Protein AF-A0A7U6QJG0-F1 (afdb_monomer_lite)

Secondary structure (DSSP, 8-state):
--------SHHHHHHHHHHHHHHHHHHHTT-GGG-----HHHHHHHTT--HHHHHHHH-TTS-HHHHHHHHHHHHHHHHHHHHHHHHTT---

pLDDT: mean 80.63, std 14.83, range [39.94, 93.38]

Radius of gyration: 15.17 Å; chains: 1; bounding box: 40×42×31 Å

Structure (mmCIF, N/CA/C/O backbone):
data_AF-A0A7U6QJG0-F1
#
_entry.id   AF-A0A7U6QJG0-F1
#
loop_
_atom_site.group_PDB
_atom_site.id
_atom_site.type_symbol
_atom_site.label_atom_id
_atom_site.label_alt_id
_atom_site.label_comp_id
_atom_site.label_asym_id
_atom_site.label_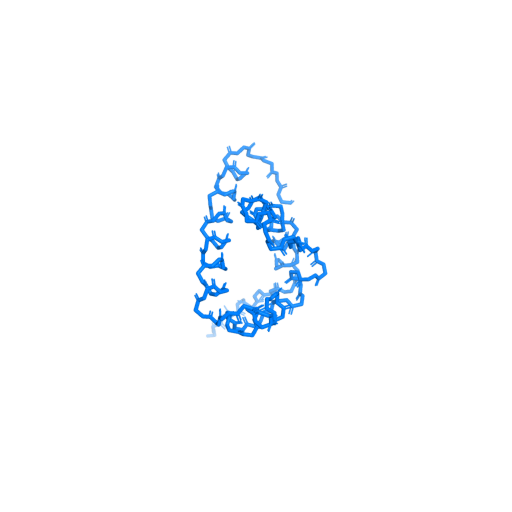entity_id
_atom_site.label_seq_id
_atom_site.pdbx_PDB_ins_code
_atom_site.Cartn_x
_atom_site.Cartn_y
_atom_site.Cartn_z
_atom_site.occupancy
_atom_site.B_iso_or_equiv
_atom_site.auth_seq_id
_atom_site.auth_comp_id
_atom_site.auth_asym_id
_atom_site.auth_atom_id
_atom_site.pdbx_PDB_model_num
ATOM 1 N N . MET A 1 1 ? 22.606 -33.636 13.511 1.00 39.94 1 MET A N 1
ATOM 2 C CA . MET A 1 1 ? 22.698 -32.181 13.767 1.00 39.94 1 MET A CA 1
ATOM 3 C C . MET A 1 1 ? 22.064 -31.453 12.587 1.00 39.94 1 MET A C 1
ATOM 5 O O . MET A 1 1 ? 22.600 -31.554 11.491 1.00 39.94 1 MET A O 1
ATOM 9 N N . LYS A 1 2 ? 20.893 -30.822 12.752 1.00 42.53 2 LYS A N 1
ATOM 10 C CA . LYS A 1 2 ? 20.264 -30.034 11.677 1.00 42.53 2 LYS A CA 1
ATOM 11 C C . LYS A 1 2 ? 20.874 -28.630 11.700 1.00 42.53 2 LYS A C 1
ATOM 13 O O . LYS A 1 2 ? 20.707 -27.922 12.686 1.00 42.53 2 LYS A O 1
ATOM 18 N N . LYS A 1 3 ? 21.604 -28.253 10.646 1.00 47.41 3 LYS A N 1
ATOM 19 C CA . LYS A 1 3 ? 22.014 -26.863 10.404 1.00 47.41 3 LYS A CA 1
ATOM 20 C C . LYS A 1 3 ? 20.770 -26.102 9.946 1.00 47.41 3 LYS A C 1
ATOM 22 O O . LYS A 1 3 ? 20.435 -26.133 8.768 1.00 47.41 3 LYS A O 1
ATOM 27 N N . GLY A 1 4 ? 20.032 -25.526 10.888 1.00 50.66 4 GLY A N 1
ATOM 28 C CA . GLY A 1 4 ? 18.986 -24.563 10.562 1.00 50.66 4 GLY A CA 1
ATOM 29 C C . GLY A 1 4 ? 19.659 -23.240 10.230 1.00 50.66 4 GLY A C 1
ATOM 30 O O . GLY A 1 4 ? 20.217 -22.612 11.123 1.00 50.66 4 GLY A O 1
ATOM 31 N N . ILE A 1 5 ? 19.665 -22.856 8.957 1.00 59.59 5 ILE A N 1
ATOM 32 C CA . ILE A 1 5 ? 19.957 -21.475 8.576 1.00 59.59 5 ILE A CA 1
ATOM 33 C C . ILE A 1 5 ? 18.657 -20.711 8.824 1.00 59.59 5 ILE A C 1
ATOM 35 O O . ILE A 1 5 ? 17.653 -20.988 8.170 1.00 59.59 5 ILE A O 1
ATOM 39 N N . ILE A 1 6 ? 18.657 -19.818 9.810 1.00 58.38 6 ILE A N 1
ATOM 40 C CA . ILE A 1 6 ? 17.599 -18.822 9.984 1.00 58.38 6 ILE A CA 1
ATOM 41 C C . ILE A 1 6 ? 18.066 -17.612 9.180 1.00 58.38 6 ILE A C 1
ATOM 43 O O . ILE A 1 6 ? 19.094 -17.024 9.509 1.00 58.38 6 ILE A O 1
ATOM 47 N N . PHE A 1 7 ? 17.369 -17.310 8.086 1.00 56.12 7 PHE A N 1
ATOM 48 C CA . PHE A 1 7 ? 17.534 -16.034 7.399 1.00 56.12 7 PHE A CA 1
ATOM 49 C C . PHE A 1 7 ? 16.834 -14.969 8.237 1.00 56.12 7 PHE A C 1
ATOM 51 O O . PHE A 1 7 ? 15.677 -15.151 8.618 1.00 56.12 7 PHE A O 1
ATOM 58 N N . ASP A 1 8 ? 17.559 -13.900 8.550 1.00 57.00 8 ASP A N 1
ATOM 59 C CA . ASP A 1 8 ? 16.954 -12.691 9.087 1.00 57.00 8 ASP A CA 1
ATOM 60 C C . ASP A 1 8 ? 16.055 -12.082 8.004 1.00 57.00 8 ASP A C 1
ATOM 62 O O . ASP A 1 8 ? 16.469 -11.936 6.852 1.00 57.00 8 ASP A O 1
ATOM 66 N N . LEU A 1 9 ? 14.797 -11.831 8.357 1.00 55.72 9 LEU A N 1
ATOM 67 C CA . LEU A 1 9 ? 13.753 -11.407 7.428 1.00 55.72 9 LEU A CA 1
ATOM 68 C C . LEU A 1 9 ? 13.697 -9.876 7.321 1.00 55.72 9 LEU A C 1
ATOM 70 O O . LEU A 1 9 ? 13.206 -9.352 6.321 1.00 55.72 9 LEU A O 1
ATOM 74 N N . ASP A 1 10 ? 14.229 -9.165 8.319 1.00 58.91 10 ASP A N 1
ATOM 75 C CA . ASP A 1 10 ? 14.026 -7.725 8.484 1.00 58.91 10 ASP A CA 1
ATOM 76 C C . ASP A 1 10 ? 14.768 -6.906 7.412 1.00 58.91 10 ASP A C 1
ATOM 78 O O . ASP A 1 10 ? 14.228 -5.923 6.905 1.00 58.91 10 ASP A O 1
ATOM 82 N N . GLY A 1 11 ? 15.957 -7.351 6.984 1.00 53.28 11 GLY A N 1
ATOM 83 C CA . GLY A 1 11 ? 16.721 -6.709 5.904 1.00 53.28 11 GLY A CA 1
ATOM 84 C C . GLY A 1 11 ? 16.134 -6.933 4.504 1.00 53.28 11 GLY A C 1
ATOM 85 O O . GLY A 1 11 ? 16.105 -6.015 3.695 1.00 53.28 11 GLY A O 1
ATOM 86 N N . THR A 1 12 ? 15.604 -8.127 4.220 1.00 59.50 12 THR A N 1
ATOM 87 C CA . THR A 1 12 ? 15.059 -8.480 2.892 1.00 59.50 12 THR A CA 1
ATOM 88 C C . THR A 1 12 ? 13.631 -7.967 2.684 1.00 59.50 12 THR A C 1
ATOM 90 O O . THR A 1 12 ? 13.251 -7.602 1.573 1.00 59.50 12 THR A O 1
ATOM 93 N N . LEU A 1 13 ? 12.825 -7.896 3.748 1.00 57.03 13 LEU A N 1
ATOM 94 C CA . LEU A 1 13 ? 11.483 -7.309 3.687 1.00 57.03 13 LEU A CA 1
ATOM 95 C C . LEU A 1 13 ? 11.513 -5.790 3.483 1.00 57.03 13 LEU A C 1
ATOM 97 O O . LEU A 1 13 ? 10.614 -5.226 2.851 1.00 57.03 13 LEU A O 1
ATOM 101 N N . TRP A 1 14 ? 12.540 -5.125 4.012 1.00 61.28 14 TRP A N 1
ATOM 102 C CA . TRP A 1 14 ? 12.701 -3.683 3.872 1.00 61.28 14 TRP A CA 1
ATOM 103 C C . TRP A 1 14 ? 12.985 -3.270 2.424 1.00 61.28 14 TRP A C 1
ATOM 105 O O . TRP A 1 14 ? 12.351 -2.336 1.928 1.00 61.28 14 TRP A O 1
ATOM 115 N N . ASP A 1 15 ? 13.844 -4.013 1.722 1.00 64.94 15 ASP A N 1
ATOM 116 C CA . ASP A 1 15 ? 14.119 -3.787 0.298 1.00 64.94 15 ASP A CA 1
ATOM 117 C C . ASP A 1 15 ? 12.881 -4.084 -0.560 1.00 64.94 15 ASP A C 1
ATOM 119 O O . ASP A 1 15 ? 12.498 -3.267 -1.402 1.00 64.94 15 ASP A O 1
ATOM 123 N N . ALA A 1 16 ? 12.159 -5.172 -0.264 1.00 68.25 16 ALA A N 1
ATOM 124 C CA . ALA A 1 16 ? 10.904 -5.495 -0.944 1.00 68.25 16 ALA A CA 1
ATOM 125 C C . ALA A 1 16 ? 9.854 -4.379 -0.784 1.00 68.25 16 ALA A C 1
ATOM 127 O O . ALA A 1 16 ? 9.187 -4.008 -1.749 1.00 68.25 16 ALA A O 1
ATOM 128 N N . SER A 1 17 ? 9.751 -3.773 0.404 1.00 76.62 17 SER A N 1
ATOM 129 C CA . SER A 1 17 ? 8.795 -2.688 0.676 1.00 76.62 17 SER A CA 1
ATOM 130 C C . SER A 1 17 ? 8.967 -1.497 -0.275 1.00 76.62 17 SER A C 1
ATOM 132 O O . SER A 1 17 ? 7.975 -0.891 -0.685 1.00 76.62 17 SER A O 1
ATOM 134 N N . SER A 1 18 ? 10.204 -1.184 -0.675 1.00 79.81 18 SER A N 1
ATOM 135 C CA . SER A 1 18 ? 10.497 -0.084 -1.604 1.00 79.81 18 SER A CA 1
ATOM 136 C C . SER A 1 18 ? 9.928 -0.315 -3.010 1.00 79.81 18 SER A C 1
ATOM 138 O O . SER A 1 18 ? 9.455 0.629 -3.646 1.00 79.81 18 SER A O 1
ATOM 140 N N . GLN A 1 19 ? 9.878 -1.572 -3.459 1.00 80.75 19 GLN A N 1
ATOM 141 C CA . GLN A 1 19 ? 9.356 -1.957 -4.772 1.00 80.75 19 GLN A CA 1
ATOM 142 C C . GLN A 1 19 ? 7.837 -2.163 -4.780 1.00 80.75 19 GLN A C 1
ATOM 144 O O . GLN A 1 19 ? 7.187 -2.021 -5.817 1.00 80.75 19 GLN A O 1
ATOM 149 N N . VAL A 1 20 ? 7.243 -2.460 -3.622 1.00 86.19 20 VAL A N 1
ATOM 150 C CA . VAL A 1 20 ? 5.798 -2.695 -3.487 1.00 86.19 20 VAL A CA 1
ATOM 151 C C . VAL A 1 20 ? 5.003 -1.383 -3.493 1.00 86.19 20 VAL A C 1
ATOM 153 O O . VAL A 1 20 ? 3.936 -1.308 -4.109 1.00 86.19 20 VAL A O 1
ATOM 156 N N . VAL A 1 21 ? 5.529 -0.321 -2.872 1.00 91.00 21 VAL A N 1
ATOM 157 C CA . VAL A 1 21 ? 4.898 1.015 -2.820 1.00 91.00 21 VAL A CA 1
ATOM 158 C C . VAL A 1 21 ? 4.463 1.542 -4.198 1.00 91.00 21 VAL A C 1
ATOM 160 O O . VAL A 1 21 ? 3.286 1.891 -4.341 1.00 91.00 21 VAL A O 1
ATOM 163 N N . PRO A 1 22 ? 5.328 1.604 -5.233 1.00 90.44 22 PRO A N 1
ATOM 164 C CA . PRO A 1 22 ? 4.916 2.096 -6.548 1.00 90.44 22 PRO A CA 1
ATOM 165 C C . PRO A 1 22 ? 3.852 1.205 -7.203 1.00 90.44 22 PRO A C 1
ATOM 167 O O . PRO A 1 22 ? 2.945 1.725 -7.853 1.00 90.44 22 PRO A O 1
ATOM 170 N N . ALA A 1 23 ? 3.903 -0.114 -6.995 1.00 91.00 23 ALA A N 1
ATOM 171 C CA . ALA A 1 23 ? 2.911 -1.037 -7.540 1.00 91.00 23 ALA A CA 1
ATOM 172 C C . ALA A 1 23 ? 1.517 -0.814 -6.936 1.00 91.00 23 ALA A C 1
ATOM 174 O O . ALA A 1 23 ? 0.517 -0.766 -7.655 1.00 91.00 23 ALA A O 1
ATOM 175 N N . TRP A 1 24 ? 1.447 -0.638 -5.618 1.00 93.19 24 TRP A N 1
ATOM 176 C CA . TRP A 1 24 ? 0.195 -0.364 -4.917 1.00 93.19 24 TRP A CA 1
ATOM 177 C C . TRP A 1 24 ? -0.344 1.023 -5.266 1.00 93.19 24 TRP A C 1
ATOM 179 O O . TRP A 1 24 ? -1.527 1.153 -5.568 1.00 93.19 24 TRP A O 1
ATOM 189 N N . ASN A 1 25 ? 0.512 2.048 -5.323 1.00 93.38 25 ASN A N 1
ATOM 190 C CA . ASN A 1 25 ? 0.099 3.393 -5.733 1.00 93.38 25 ASN A CA 1
ATOM 191 C C . ASN A 1 25 ? -0.426 3.433 -7.175 1.00 93.38 25 ASN A C 1
ATOM 193 O O . ASN A 1 25 ? -1.373 4.167 -7.455 1.00 93.38 25 ASN A O 1
ATOM 197 N N . LEU A 1 26 ? 0.111 2.608 -8.080 1.00 91.69 26 LEU A N 1
ATOM 198 C CA . LEU A 1 26 ? -0.430 2.461 -9.432 1.00 91.69 26 LEU A CA 1
ATOM 199 C C . LEU A 1 26 ? -1.865 1.917 -9.415 1.00 91.69 26 LEU A C 1
ATOM 201 O O . LEU A 1 26 ? -2.714 2.423 -10.147 1.00 91.69 26 LEU A O 1
ATOM 205 N N . VAL A 1 27 ? -2.153 0.918 -8.577 1.00 92.44 27 VAL A N 1
ATOM 206 C CA . VAL A 1 27 ? -3.518 0.399 -8.406 1.00 92.44 27 VAL A CA 1
ATOM 207 C C . VAL A 1 27 ? -4.425 1.453 -7.773 1.00 92.44 27 VAL A C 1
ATOM 209 O O . VAL A 1 27 ? -5.476 1.755 -8.330 1.00 92.44 27 VAL A O 1
ATOM 212 N N . LEU A 1 28 ? -4.001 2.076 -6.671 1.00 93.00 28 LEU A N 1
ATOM 213 C CA . LEU A 1 28 ? -4.778 3.104 -5.970 1.00 93.00 28 LEU A CA 1
ATOM 214 C C . LEU A 1 28 ? -5.087 4.318 -6.856 1.00 93.00 28 LEU A C 1
ATOM 216 O O . LEU A 1 28 ? -6.162 4.894 -6.742 1.00 93.00 28 LEU A O 1
ATOM 220 N N . SER A 1 29 ? -4.202 4.669 -7.794 1.00 92.06 29 SER A N 1
ATOM 221 C CA . SER A 1 29 ? -4.442 5.757 -8.752 1.00 92.06 29 SER A CA 1
ATOM 222 C C . SER A 1 29 ? -5.647 5.530 -9.675 1.00 92.06 29 SER A C 1
ATOM 224 O O . SER A 1 29 ? -6.166 6.493 -10.240 1.00 92.06 29 SER A O 1
ATOM 226 N N . ARG A 1 30 ? -6.107 4.279 -9.824 1.00 91.88 30 ARG A N 1
ATOM 227 C CA . ARG A 1 30 ? -7.328 3.926 -10.571 1.00 91.88 30 ARG A CA 1
ATOM 228 C C . ARG A 1 30 ? -8.600 4.205 -9.774 1.00 91.88 30 ARG A C 1
ATOM 230 O O . ARG A 1 30 ? -9.652 4.376 -10.377 1.00 91.88 30 ARG A O 1
ATOM 237 N N . HIS A 1 31 ? -8.471 4.284 -8.453 1.00 89.06 31 HIS A N 1
ATOM 238 C CA . HIS A 1 31 ? -9.528 4.570 -7.487 1.00 89.06 31 HIS A CA 1
ATOM 239 C C . HIS A 1 31 ? -9.383 6.018 -6.990 1.00 89.06 31 HIS A C 1
ATOM 241 O O . HIS A 1 31 ? -9.138 6.281 -5.809 1.00 89.06 31 HIS A O 1
ATOM 247 N N . GLN A 1 32 ? -9.446 6.985 -7.916 1.00 85.44 32 GLN A N 1
ATOM 248 C CA . GLN A 1 32 ? -9.207 8.410 -7.626 1.00 85.44 32 GLN A CA 1
ATOM 249 C C . GLN A 1 32 ? -10.168 8.978 -6.574 1.00 85.44 32 GLN A C 1
ATOM 251 O O . GLN A 1 32 ? -9.807 9.896 -5.838 1.00 85.44 32 GLN A O 1
ATOM 256 N N . GLU A 1 33 ? -11.368 8.416 -6.467 1.00 87.88 33 GLU A N 1
ATOM 257 C CA . GLU A 1 33 ? -12.377 8.748 -5.468 1.00 87.88 33 GLU A CA 1
ATOM 258 C C . GLU A 1 33 ? -11.903 8.510 -4.030 1.00 87.88 33 GLU A C 1
ATOM 260 O O . GLU A 1 33 ? -12.340 9.214 -3.121 1.00 87.88 33 GLU A O 1
ATOM 265 N N . LEU A 1 34 ? -10.972 7.573 -3.823 1.00 87.25 34 LEU A N 1
ATOM 266 C CA . LEU A 1 34 ? -10.399 7.280 -2.510 1.00 87.25 34 LEU A CA 1
ATOM 267 C C . LEU A 1 34 ? -9.342 8.306 -2.095 1.00 87.25 34 LEU A C 1
ATOM 269 O O . LEU A 1 34 ? -9.016 8.389 -0.912 1.00 87.25 34 LEU A O 1
ATOM 273 N N . GLN A 1 35 ? -8.778 9.045 -3.062 1.00 87.56 35 GLN A N 1
ATOM 274 C CA . GLN A 1 35 ? -7.686 10.011 -2.874 1.00 87.56 35 GLN A CA 1
ATOM 275 C C . GLN A 1 35 ? -6.553 9.459 -1.989 1.00 87.56 35 GLN A C 1
ATOM 277 O O . GLN A 1 35 ? -5.948 10.178 -1.192 1.00 87.56 35 GLN A O 1
ATOM 282 N N . LYS A 1 36 ? -6.277 8.153 -2.109 1.00 90.38 36 LYS A N 1
ATOM 283 C CA . LYS A 1 36 ? -5.339 7.431 -1.251 1.00 90.38 36 LYS A CA 1
ATOM 284 C C . LYS A 1 36 ? -4.052 7.129 -2.003 1.00 90.38 36 LYS A C 1
ATOM 286 O O . LYS A 1 36 ? -4.069 6.599 -3.107 1.00 90.38 36 LYS A O 1
ATOM 291 N N . GLN A 1 37 ? -2.935 7.427 -1.358 1.00 92.44 37 GLN A N 1
ATOM 292 C CA . GLN A 1 37 ? -1.609 6.945 -1.721 1.00 92.44 37 GLN A CA 1
ATOM 293 C C . GLN A 1 37 ? -0.932 6.447 -0.448 1.00 92.44 37 GLN A C 1
ATOM 295 O O . GLN A 1 37 ? -1.287 6.877 0.655 1.00 92.44 37 GLN A O 1
ATOM 300 N N . ILE A 1 38 ? 0.008 5.527 -0.605 1.00 93.00 38 ILE A N 1
ATOM 301 C CA . ILE A 1 38 ? 0.818 5.003 0.486 1.00 93.00 38 ILE A CA 1
ATOM 302 C C . ILE A 1 38 ? 2.265 5.448 0.324 1.00 93.00 38 ILE A C 1
ATOM 304 O O . ILE A 1 38 ? 2.794 5.564 -0.786 1.00 93.00 38 ILE A O 1
ATOM 308 N N . THR A 1 39 ? 2.906 5.692 1.454 1.00 92.56 39 THR A N 1
ATOM 309 C CA . THR A 1 39 ? 4.339 5.939 1.549 1.00 92.56 39 THR A CA 1
ATOM 310 C C . THR A 1 39 ? 5.079 4.651 1.897 1.00 92.56 39 THR A C 1
ATOM 312 O O . THR A 1 39 ? 4.483 3.637 2.267 1.00 92.56 39 THR A O 1
ATOM 315 N N . LEU A 1 40 ? 6.408 4.697 1.820 1.00 89.31 40 LEU A N 1
ATOM 316 C CA . LEU A 1 40 ? 7.250 3.604 2.297 1.00 89.31 40 LEU A CA 1
ATOM 317 C C . LEU A 1 40 ? 7.047 3.330 3.797 1.00 89.31 40 LEU A C 1
ATOM 319 O O . LEU A 1 40 ? 6.979 2.174 4.203 1.00 89.31 40 LEU A O 1
ATOM 323 N N . GLN A 1 41 ? 6.857 4.380 4.600 1.00 88.94 41 GLN A N 1
ATOM 324 C CA . GLN A 1 41 ? 6.579 4.249 6.030 1.00 88.94 41 GLN A CA 1
ATOM 325 C C . GLN A 1 41 ? 5.230 3.563 6.295 1.00 88.94 41 GLN A C 1
ATOM 327 O O . GLN A 1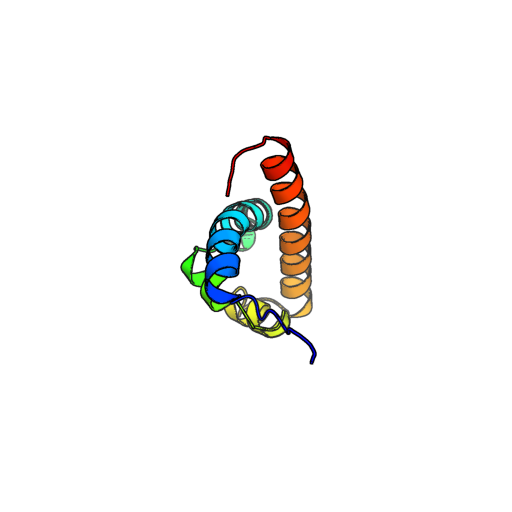 41 ? 5.128 2.737 7.202 1.00 88.94 41 GLN A O 1
ATOM 332 N N . ASP A 1 42 ? 4.210 3.856 5.483 1.00 91.00 42 ASP A N 1
ATOM 333 C CA . ASP A 1 42 ? 2.914 3.176 5.577 1.00 91.00 42 ASP A CA 1
ATOM 334 C C . ASP A 1 42 ? 3.067 1.683 5.273 1.00 91.00 42 ASP A C 1
ATOM 336 O O . ASP A 1 42 ? 2.641 0.852 6.072 1.00 91.00 42 ASP A O 1
ATOM 340 N N . MET A 1 43 ? 3.750 1.337 4.176 1.00 90.12 43 MET A N 1
ATOM 341 C CA . MET A 1 43 ? 4.018 -0.058 3.804 1.00 90.12 43 MET A CA 1
ATOM 342 C C . MET A 1 43 ? 4.748 -0.815 4.921 1.00 90.12 43 MET A C 1
ATOM 344 O O . MET A 1 43 ? 4.367 -1.924 5.285 1.00 90.12 43 MET A O 1
ATOM 348 N N . GLN A 1 44 ? 5.743 -0.184 5.538 1.00 86.81 44 GLN A N 1
ATOM 349 C CA . GLN A 1 44 ? 6.466 -0.758 6.673 1.00 86.81 44 GLN A CA 1
ATOM 350 C C . GLN A 1 44 ? 5.565 -0.965 7.887 1.00 86.81 44 GLN A C 1
ATOM 352 O O . GLN A 1 44 ? 5.665 -1.986 8.561 1.00 86.81 44 GLN A O 1
ATOM 357 N N . SER A 1 45 ? 4.640 -0.037 8.141 1.00 88.44 45 SER A N 1
ATOM 358 C CA . SER A 1 45 ? 3.652 -0.183 9.210 1.00 88.44 45 SER A CA 1
ATOM 359 C C . SER A 1 45 ? 2.668 -1.334 8.964 1.00 88.44 45 SER A C 1
ATOM 361 O O . SER A 1 45 ? 2.077 -1.841 9.917 1.00 88.44 45 SER A O 1
ATOM 363 N N . PHE A 1 46 ? 2.492 -1.757 7.708 1.00 89.31 46 PHE A N 1
ATOM 364 C CA . PHE A 1 46 ? 1.628 -2.875 7.324 1.00 89.31 46 PHE A CA 1
ATOM 365 C C . PHE A 1 46 ? 2.308 -4.234 7.487 1.00 89.31 46 PHE A C 1
ATOM 367 O O . PHE A 1 46 ? 1.623 -5.255 7.552 1.00 89.31 46 PHE A O 1
ATOM 374 N N . MET A 1 47 ? 3.639 -4.273 7.575 1.00 83.88 47 MET A N 1
ATOM 375 C CA . MET A 1 47 ? 4.365 -5.531 7.707 1.00 83.88 47 MET A CA 1
ATOM 376 C C . MET A 1 47 ? 3.979 -6.271 8.990 1.00 83.88 47 MET A C 1
ATOM 378 O O . MET A 1 47 ? 3.851 -5.690 10.067 1.00 83.88 47 MET A O 1
ATOM 382 N N . GLY A 1 48 ? 3.754 -7.579 8.855 1.00 83.38 48 GLY A N 1
ATOM 383 C CA . GLY A 1 48 ? 3.310 -8.439 9.953 1.00 83.38 48 GLY A CA 1
ATOM 384 C C . GLY A 1 48 ? 1.840 -8.275 10.358 1.00 83.38 48 GLY A C 1
ATOM 385 O O . GLY A 1 48 ? 1.398 -8.987 11.258 1.00 83.38 48 GLY A O 1
ATOM 386 N N . LYS A 1 49 ? 1.075 -7.385 9.710 1.00 89.12 49 LYS A N 1
ATOM 387 C CA . LYS A 1 49 ? -0.363 -7.204 9.957 1.00 89.12 49 LYS A CA 1
ATOM 388 C C . LYS A 1 49 ? -1.211 -8.073 9.044 1.00 89.12 49 LYS A C 1
ATOM 390 O O . LYS A 1 49 ? -0.828 -8.394 7.918 1.00 89.12 49 LYS A O 1
ATOM 395 N N . GLN A 1 50 ? -2.398 -8.423 9.518 1.00 89.25 50 GLN A N 1
ATOM 396 C CA . GLN A 1 50 ? -3.396 -9.093 8.697 1.00 89.25 50 GLN A CA 1
ATOM 397 C C . GLN A 1 50 ? -4.104 -8.108 7.751 1.00 89.25 50 GLN A C 1
ATOM 399 O O . GLN A 1 50 ? -4.115 -6.894 7.953 1.00 89.25 50 GLN A O 1
ATOM 404 N N . LEU A 1 51 ? -4.695 -8.640 6.678 1.00 86.38 51 LEU A N 1
ATOM 405 C CA . LEU A 1 51 ? -5.368 -7.855 5.632 1.00 86.38 51 LEU A CA 1
ATOM 406 C C . LEU A 1 51 ? -6.492 -6.964 6.178 1.00 86.38 51 LEU A C 1
ATOM 408 O O . LEU A 1 51 ? -6.679 -5.851 5.695 1.00 86.38 51 LEU A O 1
ATOM 412 N N . ASP A 1 52 ? -7.240 -7.440 7.166 1.00 88.00 52 ASP A N 1
ATOM 413 C CA . ASP A 1 52 ? -8.293 -6.695 7.859 1.00 88.00 52 ASP A CA 1
ATOM 414 C C . ASP A 1 52 ? -7.731 -5.511 8.660 1.00 88.00 52 ASP A C 1
ATOM 416 O O . ASP A 1 52 ? -8.255 -4.400 8.557 1.00 88.00 52 ASP A O 1
ATOM 420 N N . GLU A 1 53 ? -6.622 -5.704 9.374 1.00 91.44 53 GLU A N 1
ATOM 421 C CA . GLU A 1 53 ? -5.919 -4.626 10.079 1.00 91.44 53 GLU A CA 1
ATOM 422 C C . GLU A 1 53 ? -5.401 -3.562 9.103 1.00 91.44 53 GLU A C 1
ATOM 424 O O . GLU A 1 53 ? -5.600 -2.366 9.318 1.00 91.44 53 GLU A O 1
ATOM 429 N N . ILE A 1 54 ? -4.784 -3.986 7.995 1.00 91.88 54 ILE A N 1
ATOM 430 C CA . ILE A 1 54 ? -4.298 -3.079 6.943 1.00 91.88 54 ILE A CA 1
ATOM 431 C C . ILE A 1 54 ? -5.473 -2.324 6.311 1.00 91.88 54 ILE A C 1
ATOM 433 O O . ILE A 1 54 ? -5.379 -1.118 6.081 1.00 91.88 54 ILE A O 1
ATOM 437 N N . THR A 1 55 ? -6.603 -3.004 6.087 1.00 91.62 55 THR A N 1
ATOM 438 C CA . THR A 1 55 ? -7.828 -2.380 5.565 1.00 91.62 55 THR A CA 1
ATOM 439 C C . THR A 1 55 ? -8.286 -1.248 6.470 1.00 91.62 55 THR A C 1
ATOM 441 O O . THR A 1 55 ? -8.580 -0.160 5.982 1.00 91.62 55 THR A O 1
ATOM 444 N N . HIS A 1 56 ? -8.308 -1.477 7.783 1.00 90.31 56 HIS A N 1
ATOM 445 C CA . HIS A 1 56 ? -8.744 -0.472 8.745 1.00 90.31 56 HIS A CA 1
ATOM 446 C C . HIS A 1 56 ? -7.792 0.732 8.811 1.00 90.31 56 HIS A C 1
ATOM 448 O O . HIS A 1 56 ? -8.245 1.870 8.915 1.00 90.31 56 HIS A O 1
ATOM 454 N N . LEU A 1 57 ? -6.482 0.496 8.689 1.00 90.94 57 LEU A N 1
ATOM 455 C CA . LEU A 1 57 ? -5.470 1.558 8.654 1.00 90.94 57 LEU A CA 1
ATOM 456 C C . LEU A 1 57 ? -5.549 2.396 7.371 1.00 90.94 57 LEU A C 1
ATOM 458 O O . LEU A 1 57 ? -5.419 3.620 7.410 1.00 90.94 57 LEU A O 1
ATOM 462 N N . MET A 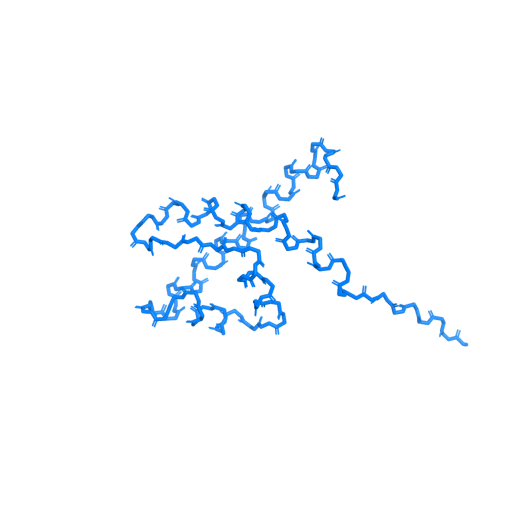1 58 ? -5.750 1.752 6.220 1.00 90.06 58 MET A N 1
ATOM 463 C CA . MET A 1 58 ? -5.786 2.441 4.929 1.00 90.06 58 MET A CA 1
ATOM 464 C C . MET A 1 58 ? -7.122 3.123 4.654 1.00 90.06 58 MET A C 1
ATOM 466 O O . MET A 1 58 ? -7.134 4.232 4.114 1.00 90.06 58 MET A O 1
ATOM 470 N N . PHE A 1 59 ? -8.220 2.465 5.016 1.00 90.69 59 PHE A N 1
ATOM 471 C CA . PHE A 1 59 ? -9.576 2.828 4.630 1.00 90.69 59 PHE A CA 1
ATOM 472 C C . PHE A 1 59 ? -10.534 2.796 5.832 1.00 90.69 59 PHE A C 1
ATOM 474 O O . PHE A 1 59 ? -11.495 2.026 5.834 1.00 90.69 59 PHE A O 1
ATOM 481 N N . PRO A 1 60 ? -10.334 3.660 6.844 1.00 87.94 60 PRO A N 1
ATOM 482 C CA . PRO A 1 60 ? -11.164 3.657 8.053 1.00 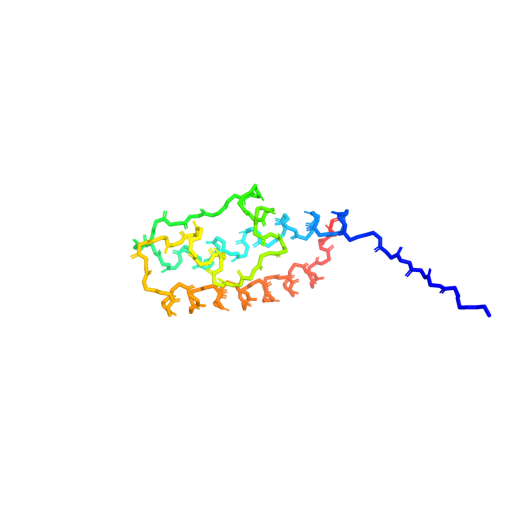87.94 60 PRO A CA 1
ATOM 483 C C . PRO A 1 60 ? -12.646 3.955 7.774 1.00 87.94 60 PRO A C 1
ATOM 485 O O . PRO A 1 60 ? -13.504 3.607 8.579 1.00 87.94 60 PRO A O 1
ATOM 488 N N . ASN A 1 61 ? -12.942 4.584 6.631 1.00 88.62 61 ASN A N 1
ATOM 489 C CA . ASN A 1 61 ? -14.286 4.997 6.229 1.00 88.62 61 ASN A CA 1
ATOM 490 C C . ASN A 1 61 ? -14.939 4.070 5.187 1.00 88.62 61 ASN A C 1
ATOM 492 O O . ASN A 1 61 ? -16.072 4.335 4.791 1.00 88.62 61 ASN A O 1
ATOM 496 N N . LEU A 1 62 ? -14.247 3.026 4.711 1.00 89.25 62 LEU A N 1
ATOM 497 C CA . LEU A 1 62 ? -14.832 2.053 3.781 1.00 89.25 62 LEU A CA 1
ATOM 498 C C . LEU A 1 62 ? -15.424 0.867 4.533 1.00 89.25 62 LEU A C 1
ATOM 500 O O . LEU A 1 62 ? -14.989 0.514 5.632 1.00 89.25 62 LEU A O 1
ATOM 504 N N . LEU A 1 63 ? -16.381 0.191 3.897 1.00 90.50 63 LEU A N 1
ATOM 505 C CA . LEU A 1 63 ? -16.813 -1.106 4.387 1.00 90.50 63 LEU A CA 1
ATOM 506 C C . LEU A 1 63 ? -15.644 -2.101 4.289 1.00 90.50 63 LEU A C 1
ATOM 508 O O . LEU A 1 63 ? -14.937 -2.119 3.276 1.00 90.50 63 LEU A O 1
ATOM 512 N N . PRO A 1 64 ? -15.461 -2.992 5.283 1.00 86.19 64 PRO A N 1
ATOM 513 C CA . PRO A 1 64 ? -14.346 -3.940 5.288 1.00 86.19 64 PRO A CA 1
ATOM 514 C C . PRO A 1 64 ? -14.250 -4.772 4.004 1.00 86.19 64 PRO A C 1
ATOM 516 O O . PRO A 1 64 ? -13.161 -5.014 3.494 1.00 86.19 64 PRO A O 1
ATOM 519 N N . ALA A 1 65 ? -15.392 -5.175 3.441 1.00 89.38 65 ALA A N 1
ATOM 520 C CA . ALA A 1 65 ? -15.434 -5.958 2.210 1.00 89.38 65 ALA A CA 1
ATOM 521 C C . ALA A 1 65 ? -14.873 -5.199 0.992 1.00 89.38 65 ALA A C 1
ATOM 523 O O . ALA A 1 65 ? -14.178 -5.799 0.171 1.00 89.38 65 ALA A O 1
ATOM 524 N N . GLU A 1 66 ? -15.144 -3.896 0.888 1.00 90.62 66 GLU A N 1
ATOM 525 C CA . GLU A 1 66 ? -14.676 -3.046 -0.212 1.00 90.62 66 GLU A CA 1
ATOM 526 C C . GLU A 1 66 ? -13.173 -2.789 -0.093 1.00 90.62 66 GLU A C 1
ATOM 528 O O . GLU A 1 66 ? -12.423 -3.016 -1.042 1.00 90.62 66 GLU A O 1
ATOM 533 N N . GLY A 1 67 ? -12.707 -2.417 1.102 1.00 91.38 67 GLY A N 1
ATOM 534 C CA . GLY A 1 67 ? -11.284 -2.191 1.350 1.00 91.38 67 GLY A CA 1
ATOM 535 C C . GLY A 1 67 ? -10.434 -3.454 1.151 1.00 91.38 67 GLY A C 1
ATOM 536 O O . GLY A 1 67 ? -9.369 -3.392 0.535 1.00 91.38 67 GLY A O 1
ATOM 537 N N . ILE A 1 68 ? -10.938 -4.629 1.553 1.00 91.56 68 ILE A N 1
ATOM 538 C CA . ILE A 1 68 ? -10.284 -5.918 1.273 1.00 91.56 68 ILE A CA 1
ATOM 539 C C . ILE A 1 68 ? -10.229 -6.199 -0.235 1.00 91.56 68 ILE A C 1
ATOM 541 O O . ILE A 1 68 ? -9.245 -6.767 -0.715 1.00 91.56 68 ILE A O 1
ATOM 545 N N . ALA A 1 69 ? -11.266 -5.844 -1.000 1.00 92.94 69 ALA A N 1
ATOM 546 C CA . ALA A 1 69 ? -11.267 -6.037 -2.450 1.00 92.94 69 ALA A CA 1
ATOM 547 C C . ALA A 1 69 ? -10.178 -5.191 -3.129 1.00 92.94 69 ALA A C 1
ATOM 549 O O . ALA A 1 69 ? -9.437 -5.719 -3.961 1.00 92.94 69 ALA A O 1
ATOM 550 N N . ILE A 1 70 ? -10.025 -3.933 -2.708 1.00 92.44 70 ILE A N 1
ATOM 551 C CA . ILE A 1 70 ? -8.975 -3.026 -3.193 1.00 92.44 70 ILE A CA 1
ATOM 552 C C . ILE A 1 70 ? -7.588 -3.554 -2.813 1.00 92.44 70 ILE A C 1
ATOM 554 O O . ILE A 1 70 ? -6.715 -3.656 -3.669 1.00 92.44 70 ILE A O 1
ATOM 558 N N . LEU A 1 71 ? -7.383 -3.987 -1.565 1.00 92.06 71 LEU A N 1
ATOM 559 C CA . LEU A 1 71 ? -6.102 -4.568 -1.142 1.00 92.06 71 LEU A CA 1
ATOM 560 C C . LEU A 1 71 ? -5.741 -5.831 -1.928 1.00 92.06 71 LEU A C 1
ATOM 562 O O . LEU A 1 71 ? -4.589 -6.013 -2.315 1.00 92.06 71 LEU A O 1
ATOM 566 N N . LYS A 1 72 ? -6.720 -6.686 -2.241 1.00 92.06 72 LYS A N 1
ATOM 567 C CA . LYS A 1 72 ? -6.497 -7.837 -3.129 1.00 92.06 72 LYS A CA 1
ATOM 568 C C . LYS A 1 72 ? -6.098 -7.408 -4.540 1.00 92.06 72 LYS A C 1
ATOM 570 O O . LYS A 1 72 ? -5.331 -8.126 -5.182 1.00 92.06 72 LYS A O 1
ATOM 575 N N . GLU A 1 73 ? -6.617 -6.290 -5.045 1.00 93.12 73 GL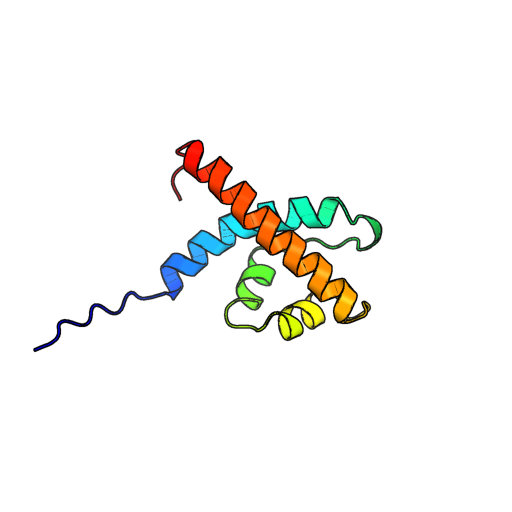U A N 1
ATOM 576 C CA . GLU A 1 73 ? -6.162 -5.718 -6.315 1.00 93.12 73 GLU A CA 1
ATOM 577 C C . GLU A 1 73 ? -4.714 -5.231 -6.205 1.00 93.12 73 GLU A C 1
ATOM 579 O O . GLU A 1 73 ? -3.907 -5.577 -7.067 1.00 93.12 73 GLU A O 1
ATOM 584 N N . CYS A 1 74 ? -4.356 -4.538 -5.121 1.00 91.81 74 CYS A N 1
ATOM 585 C CA . CYS A 1 74 ? -2.983 -4.112 -4.850 1.00 91.81 74 CYS A CA 1
ATOM 586 C C . CYS A 1 74 ? -2.009 -5.299 -4.837 1.00 91.81 74 CYS A C 1
ATOM 588 O O . CYS A 1 74 ? -1.032 -5.280 -5.581 1.00 91.81 74 CYS A O 1
ATOM 590 N N . CYS A 1 75 ? -2.315 -6.381 -4.110 1.00 89.25 75 CYS A N 1
ATOM 591 C CA . CYS A 1 75 ? -1.477 -7.589 -4.079 1.00 89.25 75 CYS A CA 1
ATOM 592 C C . CYS A 1 75 ? -1.324 -8.253 -5.459 1.00 89.25 75 CYS A C 1
ATOM 594 O O . CYS A 1 75 ? -0.284 -8.832 -5.773 1.00 89.25 75 CYS A O 1
ATOM 596 N N . LYS A 1 76 ? -2.359 -8.207 -6.308 1.00 90.62 76 LYS A N 1
ATOM 597 C CA . LYS A 1 76 ? -2.260 -8.704 -7.691 1.00 90.62 76 LYS A CA 1
ATOM 598 C C . LYS A 1 76 ? -1.406 -7.776 -8.553 1.00 90.62 76 LYS A C 1
ATOM 600 O O . LYS A 1 76 ? -0.594 -8.262 -9.337 1.00 90.62 76 LYS A O 1
ATOM 605 N N . GLY A 1 77 ? -1.597 -6.466 -8.414 1.00 87.62 77 GLY A N 1
ATOM 606 C CA . GLY A 1 77 ? -0.828 -5.439 -9.112 1.00 87.62 77 GLY A CA 1
ATOM 607 C C . GLY A 1 77 ? 0.658 -5.525 -8.784 1.00 87.62 77 GLY A C 1
ATOM 608 O O . GLY A 1 77 ? 1.477 -5.520 -9.695 1.00 87.62 77 GLY A O 1
ATOM 609 N N . GLU A 1 78 ? 0.989 -5.722 -7.511 1.00 88.00 78 GLU A N 1
ATOM 610 C CA . GLU A 1 78 ? 2.337 -5.994 -7.014 1.00 88.00 78 GLU A CA 1
ATOM 611 C C . GLU A 1 78 ? 2.990 -7.180 -7.724 1.00 88.00 78 GLU A C 1
ATOM 613 O O . GLU A 1 78 ? 4.057 -7.028 -8.309 1.00 88.00 78 GLU A O 1
ATOM 618 N N . GLN A 1 79 ? 2.333 -8.344 -7.768 1.00 85.62 79 GLN A N 1
ATOM 619 C CA . GLN A 1 79 ? 2.890 -9.520 -8.448 1.00 85.62 79 GLN A CA 1
ATOM 620 C C . GLN A 1 79 ? 3.156 -9.273 -9.937 1.00 85.62 79 GLN A C 1
ATOM 622 O O . GLN A 1 79 ? 4.123 -9.792 -10.493 1.00 85.62 79 GLN A O 1
ATOM 627 N N . VAL A 1 80 ? 2.283 -8.519 -10.609 1.00 85.50 80 VAL A N 1
ATOM 628 C CA . VAL A 1 80 ? 2.473 -8.152 -12.019 1.00 85.50 80 VAL A CA 1
ATOM 629 C C . VAL A 1 80 ? 3.640 -7.180 -12.165 1.00 85.50 80 VAL A C 1
ATOM 631 O O . VAL A 1 80 ? 4.482 -7.373 -13.037 1.00 85.50 80 VAL A O 1
ATOM 634 N N . TYR A 1 81 ? 3.712 -6.171 -11.301 1.00 84.19 81 TYR A N 1
ATOM 635 C CA . TYR A 1 81 ? 4.763 -5.164 -11.304 1.00 84.19 81 TYR A CA 1
ATOM 636 C C . TYR A 1 81 ? 6.140 -5.784 -11.058 1.00 84.19 81 TYR A C 1
ATOM 638 O O . TYR A 1 81 ? 7.034 -5.615 -11.883 1.00 84.19 81 TYR A O 1
ATOM 646 N N . LEU A 1 82 ? 6.283 -6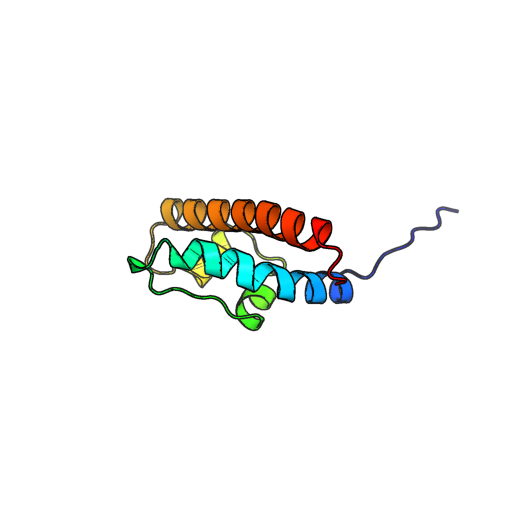.595 -10.008 1.00 81.50 82 LEU A N 1
ATOM 647 C CA . LEU A 1 82 ? 7.532 -7.285 -9.680 1.00 81.50 82 LEU A CA 1
ATOM 648 C C . LEU A 1 82 ? 7.974 -8.229 -10.803 1.00 81.50 82 LEU A C 1
ATOM 650 O O . LEU A 1 82 ? 9.155 -8.308 -11.110 1.00 81.50 82 LEU A O 1
ATOM 654 N N . ARG A 1 83 ? 7.045 -8.906 -11.495 1.00 82.38 83 ARG A N 1
ATOM 655 C CA . ARG A 1 83 ? 7.400 -9.713 -12.679 1.00 82.38 83 ARG A CA 1
ATOM 656 C C . ARG A 1 83 ? 7.994 -8.874 -13.805 1.00 82.38 83 ARG A C 1
ATOM 658 O O . ARG A 1 83 ? 8.888 -9.358 -14.489 1.00 82.38 83 ARG A O 1
ATOM 665 N N . ILE A 1 84 ? 7.495 -7.658 -14.017 1.00 78.25 84 ILE A N 1
ATOM 666 C CA . ILE A 1 84 ? 8.007 -6.750 -15.050 1.00 78.25 84 ILE A CA 1
ATOM 667 C C . ILE A 1 84 ? 9.381 -6.216 -14.643 1.00 78.25 84 ILE A C 1
ATOM 669 O O . ILE A 1 84 ? 10.306 -6.286 -15.446 1.00 78.25 84 ILE A O 1
ATOM 673 N N . VAL A 1 85 ? 9.524 -5.733 -13.407 1.00 74.69 85 VAL A N 1
ATOM 674 C CA . VAL A 1 85 ? 10.791 -5.196 -12.884 1.00 74.69 85 VAL A CA 1
ATOM 675 C C . VAL A 1 85 ? 11.879 -6.273 -12.890 1.00 74.69 85 VAL A C 1
ATOM 677 O O . VAL A 1 85 ? 12.941 -6.064 -13.477 1.00 74.69 85 VAL A O 1
ATOM 680 N N . ASN A 1 86 ? 11.571 -7.473 -12.390 1.00 69.38 86 ASN A N 1
ATOM 681 C CA . ASN A 1 86 ? 12.511 -8.596 -12.371 1.00 69.38 86 ASN A CA 1
ATOM 682 C C . ASN A 1 86 ? 12.869 -9.078 -13.786 1.00 69.38 86 ASN A C 1
ATOM 684 O O . ASN A 1 86 ? 14.003 -9.479 -14.035 1.00 69.38 86 ASN A O 1
ATOM 688 N N . ALA A 1 87 ? 11.929 -9.021 -14.738 1.00 69.56 87 ALA A N 1
ATOM 689 C CA . ALA A 1 87 ? 12.203 -9.351 -16.139 1.00 69.56 87 ALA A CA 1
ATOM 690 C C . ALA A 1 87 ? 13.066 -8.297 -16.854 1.00 69.56 87 ALA A C 1
ATOM 692 O O . ALA A 1 87 ? 13.708 -8.620 -17.853 1.00 69.56 87 ALA A O 1
ATOM 693 N N . GLN A 1 88 ? 13.099 -7.054 -16.363 1.00 61.28 88 GLN A N 1
ATOM 694 C CA . GLN A 1 88 ? 13.946 -5.985 -16.901 1.00 61.28 88 GLN A CA 1
ATOM 695 C C . GLN A 1 88 ? 15.369 -5.988 -16.327 1.00 61.28 88 GLN A C 1
ATOM 697 O O . GLN A 1 88 ? 16.201 -5.208 -16.786 1.00 61.28 88 GLN A O 1
ATOM 702 N N . GLY A 1 89 ? 15.678 -6.878 -15.377 1.00 55.09 89 GLY A N 1
ATOM 703 C CA . GLY A 1 89 ? 17.019 -7.005 -14.806 1.00 55.09 89 GLY A CA 1
ATOM 704 C C . GLY A 1 89 ? 17.478 -5.764 -14.041 1.00 55.09 89 GLY A C 1
ATOM 705 O O . GLY A 1 89 ? 18.682 -5.554 -13.909 1.00 55.09 89 GLY A O 1
ATOM 706 N N . ILE A 1 90 ? 16.541 -4.936 -13.568 1.00 54.41 90 ILE A N 1
ATOM 707 C CA . ILE A 1 90 ? 16.841 -3.865 -12.618 1.00 54.41 90 ILE A CA 1
ATOM 708 C C . ILE A 1 90 ? 17.089 -4.564 -11.274 1.00 54.41 90 ILE A C 1
ATOM 710 O O . ILE A 1 90 ? 16.170 -5.223 -10.791 1.00 54.41 90 ILE A O 1
ATOM 714 N N . PRO A 1 91 ? 18.317 -4.533 -10.729 1.00 47.66 91 PRO A N 1
ATOM 715 C CA . PRO A 1 91 ? 18.604 -5.200 -9.469 1.00 47.66 91 PRO A CA 1
ATOM 716 C C . PRO A 1 91 ? 17.896 -4.494 -8.310 1.00 47.66 91 PRO A C 1
ATOM 718 O O . PRO A 1 91 ? 17.742 -3.269 -8.348 1.00 47.66 91 PRO A O 1
ATOM 721 N N . ASP A 1 92 ? 17.490 -5.306 -7.329 1.00 52.81 92 ASP A N 1
ATOM 722 C CA . ASP A 1 92 ? 16.985 -4.890 -6.013 1.00 52.81 92 ASP A CA 1
ATOM 723 C C . ASP A 1 92 ? 17.959 -3.934 -5.300 1.00 52.81 92 ASP A C 1
ATOM 725 O O . ASP A 1 92 ? 19.195 -4.159 -5.389 1.00 52.81 92 ASP A O 1
#

Foldseek 3Di:
DDPDDDDDVVVVVLVLLVQLQVLLQVLVVVVVVLVFGDDSVLSVVCPPPDLQVNLCVRPVPDDSVVSSVSVVVSVVSSVVSCVVCVVVVPDD

Sequence (92 aa):
MKKGIIFDLDGTLWDASSQVVPAWNLVLSRHQELQKQITLQDMQSFMGKQLDEITHLMFPNLLPAEGIAILKECCKGEQVYLRIVNAQGIPD